Protein AF-A0A442ED95-F1 (afdb_monomer_lite)

pLDDT: mean 86.15, std 7.98, range [47.47, 93.5]

Structure (mmCIF, N/CA/C/O backbone):
data_AF-A0A442ED95-F1
#
_entry.id   AF-A0A442ED95-F1
#
loop_
_atom_site.group_PDB
_atom_site.id
_atom_site.type_symbol
_atom_site.label_atom_id
_atom_site.label_alt_id
_atom_site.label_comp_id
_atom_site.label_asym_id
_atom_site.l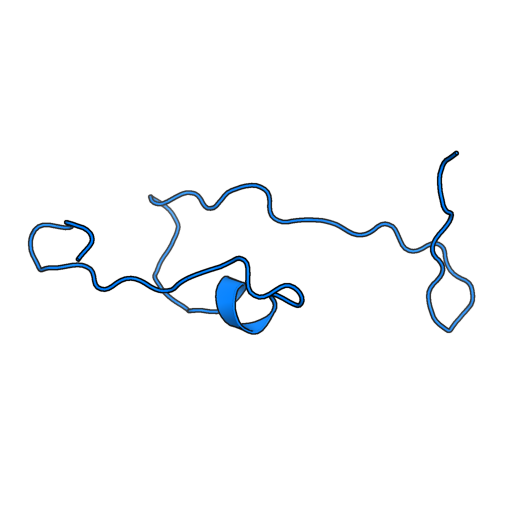abel_entity_id
_atom_site.label_seq_id
_atom_site.pdbx_PDB_ins_code
_atom_site.Cartn_x
_atom_site.Cartn_y
_atom_site.Cartn_z
_atom_site.occupancy
_atom_site.B_iso_or_equiv
_atom_site.auth_seq_id
_atom_site.auth_comp_id
_atom_site.auth_asym_id
_atom_site.auth_atom_id
_atom_site.pdbx_PDB_model_num
ATOM 1 N N . MET A 1 1 ? -23.885 4.195 12.928 1.00 47.47 1 MET A N 1
ATOM 2 C CA . MET A 1 1 ? -23.264 3.976 14.253 1.00 47.47 1 MET A CA 1
ATOM 3 C C . MET A 1 1 ? -21.757 4.101 14.084 1.00 47.47 1 MET A C 1
ATOM 5 O O . MET A 1 1 ? -21.175 3.269 13.401 1.00 47.47 1 MET A O 1
ATOM 9 N N . MET A 1 2 ? -21.147 5.179 14.582 1.00 59.06 2 MET A N 1
ATOM 10 C CA . MET A 1 2 ? -19.693 5.366 14.504 1.00 59.06 2 MET A CA 1
ATOM 11 C C . MET A 1 2 ? -19.032 4.484 15.570 1.00 59.06 2 MET A C 1
ATOM 13 O O . MET A 1 2 ? -19.407 4.543 16.738 1.00 59.06 2 MET A O 1
ATOM 17 N N . ARG A 1 3 ? -18.139 3.580 15.157 1.00 64.56 3 ARG A N 1
ATOM 18 C CA . ARG A 1 3 ? -17.346 2.770 16.088 1.00 64.56 3 ARG A CA 1
ATOM 19 C C . ARG A 1 3 ? -16.188 3.636 16.568 1.00 64.56 3 ARG A C 1
ATOM 21 O O . ARG A 1 3 ? -15.343 4.009 15.760 1.00 64.56 3 ARG A O 1
ATOM 28 N N . THR A 1 4 ? -16.162 3.963 17.854 1.00 74.38 4 THR A N 1
ATOM 29 C CA . THR A 1 4 ? -15.017 4.633 18.473 1.00 74.38 4 THR A CA 1
ATOM 30 C C . THR A 1 4 ? -13.896 3.616 18.612 1.00 74.38 4 THR A C 1
ATOM 32 O O . THR A 1 4 ? -14.058 2.617 19.313 1.00 74.38 4 THR A O 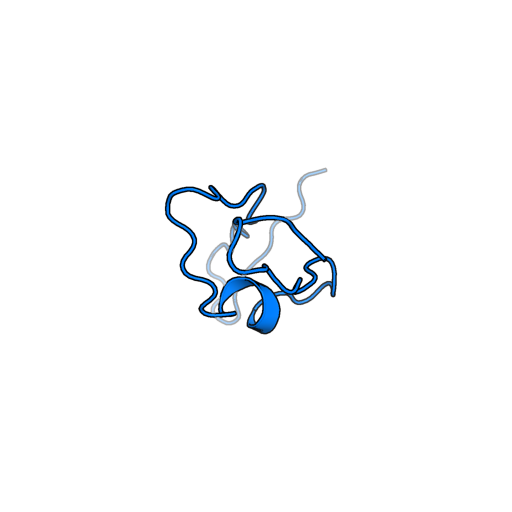1
ATOM 35 N N . PHE A 1 5 ? -12.778 3.842 17.929 1.00 83.88 5 PHE A N 1
ATOM 36 C CA . PHE A 1 5 ? -11.583 3.036 18.127 1.00 83.88 5 PHE A CA 1
ATOM 37 C C . PHE A 1 5 ? -10.647 3.739 19.115 1.00 83.88 5 PHE A C 1
ATOM 39 O O . PHE A 1 5 ? -10.543 4.966 19.116 1.00 83.88 5 PHE A O 1
ATOM 46 N N . THR A 1 6 ? -9.973 2.969 19.964 1.00 90.81 6 THR A N 1
ATOM 47 C CA . THR A 1 6 ? -9.035 3.474 20.974 1.00 90.81 6 THR A CA 1
ATOM 48 C C . THR A 1 6 ? -7.705 2.736 20.872 1.00 90.81 6 THR A C 1
ATOM 50 O O . THR A 1 6 ? -7.662 1.567 20.481 1.00 90.81 6 THR A O 1
ATOM 53 N N . THR A 1 7 ? -6.601 3.419 21.178 1.00 88.88 7 THR A N 1
ATOM 54 C CA . THR A 1 7 ? -5.288 2.773 21.280 1.00 88.88 7 THR A CA 1
ATOM 55 C C . THR A 1 7 ? -5.140 2.070 22.640 1.00 88.88 7 THR A C 1
ATOM 57 O O . THR A 1 7 ? -6.012 2.157 23.508 1.00 88.88 7 THR A O 1
ATOM 60 N N . ARG A 1 8 ? -4.024 1.355 22.845 1.00 89.25 8 ARG A N 1
ATOM 61 C CA . ARG A 1 8 ? -3.769 0.573 24.068 1.00 89.25 8 ARG A CA 1
ATOM 62 C C . ARG A 1 8 ? -3.767 1.415 25.352 1.00 89.25 8 ARG A C 1
ATOM 64 O O . ARG A 1 8 ? -4.041 0.865 26.412 1.00 89.25 8 ARG A O 1
ATOM 71 N N . ASP A 1 9 ? -3.452 2.706 25.272 1.00 93.50 9 ASP A N 1
ATOM 72 C CA . ASP A 1 9 ? -3.441 3.616 26.427 1.00 93.50 9 ASP A CA 1
ATOM 73 C C . ASP A 1 9 ? -4.799 4.303 26.685 1.00 93.50 9 ASP A C 1
ATOM 75 O O . ASP A 1 9 ? -4.925 5.085 27.624 1.00 93.50 9 ASP A O 1
ATOM 79 N N . GLY A 1 10 ? -5.822 4.005 25.873 1.00 90.44 10 GLY A N 1
ATOM 80 C CA . GLY A 1 10 ? -7.159 4.593 25.977 1.00 90.44 10 GLY A CA 1
ATOM 81 C C . GLY A 1 10 ? -7.363 5.877 25.167 1.00 90.44 10 GLY A C 1
ATOM 82 O O . GLY A 1 10 ? -8.491 6.366 25.099 1.00 90.44 10 GLY A O 1
ATOM 83 N N . SER A 1 11 ? -6.328 6.408 24.510 1.00 91.38 11 SER A N 1
ATOM 84 C CA . SER A 1 11 ? -6.464 7.544 23.589 1.00 91.38 11 SER A CA 1
ATOM 85 C C . SER A 1 11 ? -7.315 7.191 22.363 1.00 91.38 11 SER A C 1
ATOM 87 O O . SER A 1 11 ? -7.350 6.043 21.911 1.00 91.38 11 SER A O 1
ATOM 89 N N . ILE A 1 12 ? -8.018 8.184 21.809 1.00 90.94 12 ILE A N 1
ATOM 90 C CA . ILE A 1 12 ? -8.844 8.008 20.607 1.00 90.94 12 ILE A CA 1
ATOM 91 C C . ILE A 1 12 ? -7.937 7.691 19.417 1.00 90.94 12 ILE A C 1
ATOM 93 O O . ILE A 1 12 ? -7.005 8.435 19.116 1.00 90.94 12 ILE A O 1
ATOM 97 N N . TRP A 1 13 ? -8.247 6.610 18.705 1.00 87.31 13 TRP A N 1
ATOM 98 C CA . TRP A 1 13 ? -7.591 6.256 17.455 1.00 87.31 13 TRP A CA 1
ATOM 99 C C . TRP A 1 13 ? -8.513 6.561 16.277 1.00 87.31 13 TRP A C 1
ATOM 101 O O . TRP A 1 13 ? -9.577 5.960 16.129 1.00 87.31 13 TRP A O 1
ATOM 111 N N . MET A 1 14 ? -8.088 7.481 15.414 1.00 85.94 14 MET A N 1
ATOM 112 C CA . MET A 1 14 ? -8.728 7.712 14.122 1.00 85.94 14 MET A CA 1
ATOM 113 C C . MET A 1 14 ? -7.863 7.072 13.030 1.00 85.94 14 MET A C 1
ATOM 115 O O . MET A 1 14 ? -6.760 7.561 12.778 1.00 85.94 14 MET A O 1
ATOM 119 N N . PRO A 1 15 ? -8.305 5.969 12.398 1.00 81.88 15 PRO A N 1
ATOM 120 C CA . PRO A 1 15 ? -7.541 5.363 11.322 1.00 81.88 15 PRO A CA 1
ATOM 121 C C . PRO A 1 15 ? -7.534 6.273 10.093 1.00 81.88 15 PRO A C 1
ATOM 123 O O . PRO A 1 15 ? -8.587 6.648 9.578 1.00 81.88 15 PRO A O 1
ATOM 126 N N . SER A 1 16 ? -6.338 6.562 9.591 1.00 83.62 16 SER A N 1
ATOM 127 C CA . SER A 1 16 ? -6.149 7.173 8.278 1.00 83.62 16 SER A CA 1
ATOM 128 C C . SER A 1 16 ? -5.959 6.077 7.238 1.00 83.62 16 SER A C 1
ATOM 130 O O . SER A 1 16 ? -5.166 5.154 7.434 1.00 83.62 16 SER A O 1
ATOM 132 N 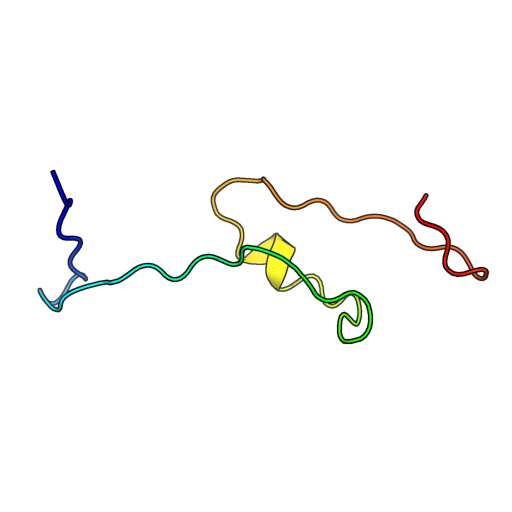N . TYR A 1 17 ? -6.676 6.184 6.124 1.00 84.56 17 TYR A N 1
ATOM 133 C CA . TYR A 1 17 ? -6.573 5.246 5.013 1.00 84.56 17 TYR A CA 1
ATOM 134 C C . TYR A 1 17 ? -5.976 5.941 3.798 1.00 84.56 17 TYR A C 1
ATOM 136 O O . TYR A 1 17 ? -6.337 7.071 3.477 1.00 84.56 17 TYR A O 1
ATOM 144 N N . LEU A 1 18 ? -5.076 5.242 3.114 1.00 85.50 18 LEU A N 1
ATOM 145 C CA . LEU A 1 18 ? -4.600 5.649 1.803 1.00 85.50 18 LEU A CA 1
ATOM 146 C C . LEU A 1 18 ? -5.700 5.330 0.782 1.00 85.50 18 LEU A C 1
ATOM 148 O O . LEU A 1 18 ? -6.038 4.163 0.596 1.00 85.50 18 LEU A O 1
ATOM 152 N N . THR A 1 19 ? -6.284 6.353 0.164 1.00 87.12 19 THR A N 1
ATOM 153 C CA . THR A 1 19 ? -7.355 6.195 -0.837 1.00 87.12 19 THR A CA 1
ATOM 154 C C . THR A 1 19 ? -6.818 6.062 -2.255 1.00 87.12 19 THR A C 1
ATOM 156 O O . THR A 1 19 ? -7.433 5.404 -3.086 1.00 87.12 19 THR A O 1
ATOM 159 N N . SER A 1 20 ? -5.679 6.694 -2.535 1.00 89.19 20 SER A N 1
ATOM 160 C CA . SER A 1 20 ? -5.030 6.715 -3.843 1.00 89.19 20 SER A CA 1
ATOM 161 C C . SER A 1 20 ? -3.536 6.991 -3.689 1.00 89.19 20 SER A C 1
ATOM 163 O O . SER A 1 20 ? -3.098 7.558 -2.686 1.00 89.19 20 SER A O 1
ATOM 165 N N . ILE A 1 21 ? -2.760 6.601 -4.698 1.00 88.44 21 ILE A N 1
ATOM 166 C CA . ILE A 1 21 ? -1.342 6.937 -4.833 1.00 88.44 21 ILE A CA 1
ATOM 167 C C . ILE A 1 21 ? -1.214 7.834 -6.057 1.00 88.44 21 ILE A C 1
ATOM 169 O O . ILE A 1 21 ? -1.733 7.499 -7.118 1.00 88.44 21 ILE A O 1
ATOM 173 N N . ASP A 1 22 ? -0.538 8.966 -5.903 1.00 90.44 22 ASP A N 1
ATOM 174 C CA . ASP A 1 22 ? -0.165 9.805 -7.037 1.00 90.44 22 ASP A CA 1
ATOM 175 C C . ASP A 1 22 ? 1.035 9.178 -7.756 1.00 90.44 22 ASP A C 1
ATOM 177 O O . ASP A 1 22 ? 2.110 9.009 -7.178 1.00 90.44 22 ASP A O 1
ATOM 181 N N . SER A 1 23 ? 0.838 8.812 -9.020 1.00 85.75 23 SER A N 1
ATOM 182 C CA . SER A 1 23 ? 1.857 8.172 -9.849 1.00 85.75 23 SER A CA 1
ATOM 183 C C . SER A 1 23 ? 3.045 9.088 -10.143 1.00 85.75 23 SER A C 1
ATOM 185 O O . SER A 1 23 ? 4.144 8.582 -10.325 1.00 85.75 23 SER A O 1
ATOM 187 N N . ASN A 1 24 ? 2.868 10.414 -10.133 1.00 89.19 24 ASN A N 1
ATOM 188 C CA . ASN A 1 24 ? 3.952 11.357 -10.433 1.00 89.19 24 ASN A CA 1
ATOM 189 C C . ASN A 1 24 ? 4.972 11.461 -9.295 1.00 89.19 24 ASN A C 1
ATOM 191 O O . ASN A 1 24 ? 6.140 11.765 -9.521 1.00 89.19 24 ASN A O 1
ATOM 195 N N . THR A 1 25 ? 4.523 11.238 -8.059 1.00 91.00 25 THR A N 1
ATOM 196 C CA . THR A 1 25 ? 5.362 11.300 -6.854 1.00 91.00 25 THR A CA 1
ATOM 197 C C . THR A 1 25 ? 5.759 9.918 -6.339 1.00 91.00 25 THR A C 1
ATOM 199 O O . THR A 1 25 ? 6.647 9.797 -5.490 1.00 91.00 25 THR A O 1
ATOM 202 N N . CYS A 1 26 ? 5.129 8.856 -6.844 1.00 90.00 26 CYS A N 1
ATOM 203 C CA . CYS A 1 26 ? 5.466 7.485 -6.502 1.00 90.00 26 CYS A CA 1
ATOM 204 C C . CYS A 1 26 ? 6.813 7.075 -7.115 1.00 90.00 26 CYS A C 1
ATOM 206 O O . CYS A 1 26 ? 7.003 7.130 -8.322 1.00 90.00 26 CYS A O 1
ATOM 208 N N . ILE A 1 27 ? 7.727 6.585 -6.276 1.00 90.62 27 ILE A N 1
ATOM 209 C CA . ILE A 1 27 ? 9.069 6.131 -6.690 1.00 90.62 27 ILE A CA 1
ATOM 210 C C . ILE A 1 27 ? 9.253 4.608 -6.602 1.00 90.62 27 ILE A C 1
ATOM 212 O O . ILE A 1 27 ? 10.377 4.118 -6.598 1.00 90.62 27 ILE A O 1
ATOM 216 N N . GLY A 1 28 ? 8.174 3.845 -6.404 1.00 88.94 28 GLY A N 1
ATOM 217 C CA . GLY A 1 28 ? 8.257 2.380 -6.320 1.00 88.94 28 GLY A CA 1
ATOM 218 C C . GLY A 1 28 ? 8.932 1.827 -5.053 1.00 88.94 28 GLY A C 1
ATOM 219 O O . GLY A 1 28 ? 9.447 0.717 -5.061 1.00 88.94 28 GLY A O 1
ATOM 220 N N . CYS A 1 29 ? 8.928 2.554 -3.927 1.00 92.56 29 CYS A N 1
ATOM 221 C CA . CYS A 1 29 ? 9.622 2.132 -2.694 1.00 92.56 29 CYS A CA 1
ATOM 222 C C . CYS A 1 29 ? 8.922 1.022 -1.875 1.00 92.56 29 CYS A C 1
ATOM 224 O O . CYS A 1 29 ? 9.383 0.674 -0.786 1.00 92.56 29 CYS A O 1
ATOM 226 N N . CYS A 1 30 ? 7.776 0.513 -2.334 1.00 90.38 30 CYS A N 1
ATOM 227 C CA . CYS A 1 30 ? 6.996 -0.571 -1.713 1.00 90.38 30 CYS A CA 1
ATOM 228 C C . CYS A 1 30 ? 6.516 -0.341 -0.261 1.00 90.38 30 CYS A C 1
ATOM 230 O O . CYS A 1 30 ? 6.008 -1.265 0.380 1.00 90.38 30 CYS A O 1
ATOM 232 N N . ARG A 1 31 ? 6.623 0.877 0.290 1.00 90.12 31 ARG A N 1
ATOM 233 C CA . ARG A 1 31 ? 6.185 1.166 1.672 1.00 90.12 31 ARG A CA 1
ATOM 234 C C . ARG A 1 31 ? 4.675 1.020 1.846 1.00 90.12 31 ARG A C 1
ATOM 236 O O . ARG A 1 31 ? 4.223 0.540 2.882 1.00 90.12 31 ARG A O 1
ATOM 243 N N . CYS A 1 32 ? 3.926 1.418 0.824 1.00 89.19 32 CYS A N 1
ATOM 244 C CA . CYS A 1 32 ? 2.478 1.292 0.764 1.00 89.19 32 CYS A CA 1
ATOM 245 C C . CYS A 1 32 ? 2.049 -0.190 0.773 1.00 89.19 32 CYS A C 1
ATOM 247 O O . CYS A 1 32 ? 1.251 -0.581 1.619 1.00 89.19 32 CYS A O 1
ATOM 249 N N . PHE A 1 33 ? 2.672 -1.036 -0.053 1.00 90.69 33 PHE A N 1
ATOM 250 C CA . PHE A 1 33 ? 2.447 -2.484 -0.066 1.00 90.69 33 PHE A CA 1
ATOM 251 C C . PHE A 1 33 ? 2.727 -3.126 1.303 1.00 90.69 33 PHE A C 1
ATOM 253 O O . PHE A 1 33 ? 1.860 -3.783 1.869 1.00 90.69 33 PHE A O 1
ATOM 260 N N . LYS A 1 34 ? 3.896 -2.854 1.901 1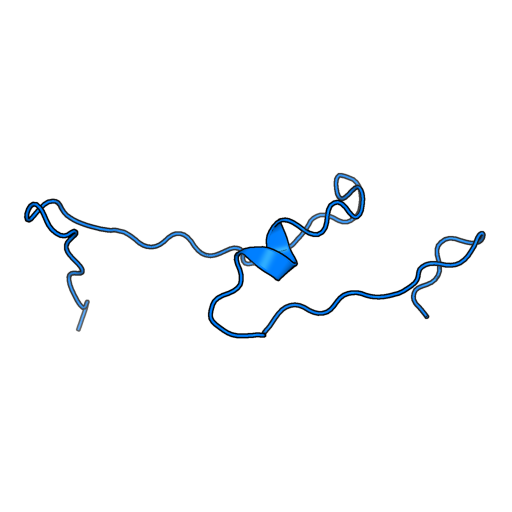.00 89.38 34 LYS A N 1
ATOM 261 C CA . LYS A 1 34 ? 4.312 -3.465 3.177 1.00 89.38 34 LYS A CA 1
ATOM 262 C C . LYS A 1 34 ? 3.391 -3.138 4.358 1.00 89.38 34 LYS A C 1
ATOM 264 O O . LYS A 1 34 ? 3.229 -3.966 5.249 1.00 89.38 34 LYS A O 1
ATOM 269 N N . VAL A 1 35 ? 2.846 -1.922 4.414 1.00 88.88 35 VAL A N 1
ATOM 270 C CA . VAL A 1 35 ? 1.973 -1.492 5.522 1.00 88.88 35 VAL A CA 1
ATOM 271 C C . VAL A 1 35 ? 0.515 -1.919 5.322 1.00 88.88 35 VAL A C 1
ATOM 273 O O . VAL A 1 35 ? -0.301 -1.786 6.234 1.00 88.88 35 VAL A O 1
ATOM 276 N N . CYS A 1 36 ? 0.162 -2.418 4.135 1.00 89.25 36 CYS A N 1
ATOM 277 C CA . CYS A 1 36 ? -1.203 -2.790 3.810 1.00 89.25 36 CYS A CA 1
ATOM 278 C C . CYS A 1 36 ? -1.639 -4.025 4.610 1.00 89.25 36 CYS A C 1
ATOM 280 O O . CYS A 1 36 ? -1.245 -5.147 4.317 1.00 89.25 36 CYS A O 1
ATOM 282 N N . SER A 1 37 ? -2.505 -3.837 5.606 1.00 85.88 37 SER A N 1
ATOM 283 C CA . SER A 1 37 ? -3.033 -4.931 6.437 1.00 85.88 37 SER A CA 1
ATOM 284 C C . SER A 1 37 ? -4.148 -5.742 5.775 1.00 85.88 37 SER A C 1
ATOM 286 O O . SER A 1 37 ? -4.648 -6.696 6.366 1.00 85.88 37 SER A O 1
ATOM 288 N N . ARG A 1 38 ? -4.586 -5.326 4.582 1.00 87.25 38 ARG A N 1
ATOM 289 C CA . ARG A 1 38 ? -5.762 -5.866 3.886 1.00 87.25 38 ARG A CA 1
ATOM 290 C C . ARG A 1 38 ? -5.438 -6.483 2.531 1.00 87.25 38 ARG A C 1
ATOM 292 O O . ARG A 1 38 ? -6.371 -6.832 1.824 1.00 87.25 38 ARG A O 1
ATOM 299 N N . ASP A 1 39 ? -4.158 -6.559 2.171 1.00 86.31 39 ASP A N 1
ATOM 300 C CA . ASP A 1 39 ? -3.696 -7.133 0.900 1.00 86.31 39 ASP A CA 1
ATOM 301 C C . ASP A 1 39 ? -4.398 -6.545 -0.347 1.00 86.31 39 ASP A C 1
ATOM 303 O O . ASP A 1 39 ? -4.628 -7.221 -1.340 1.00 86.31 39 ASP A O 1
ATOM 307 N N . VAL A 1 40 ? -4.786 -5.262 -0.284 1.00 88.06 40 VAL A N 1
ATOM 308 C CA . VAL A 1 40 ? -5.484 -4.557 -1.383 1.00 88.06 40 VAL A CA 1
ATOM 309 C C . VAL A 1 40 ? -4.541 -3.805 -2.321 1.00 88.06 40 VAL A C 1
ATOM 311 O O . VAL A 1 40 ? -4.990 -3.173 -3.272 1.00 88.06 40 VAL A O 1
ATOM 314 N N . 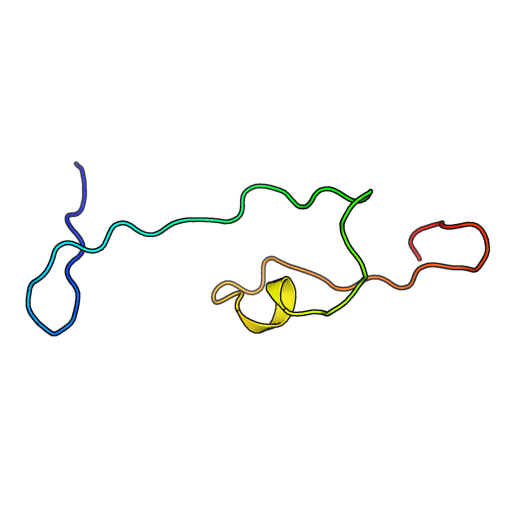MET A 1 41 ? -3.243 -3.788 -2.018 1.00 88.06 41 MET A N 1
ATOM 315 C CA . MET A 1 41 ? -2.246 -3.140 -2.864 1.00 88.06 41 MET A CA 1
ATOM 316 C C . MET A 1 41 ? -1.437 -4.198 -3.590 1.00 88.06 41 MET A C 1
ATOM 318 O O . MET A 1 41 ? -0.987 -5.154 -2.968 1.00 88.06 41 MET A O 1
ATOM 322 N N . HIS A 1 42 ? -1.199 -3.974 -4.878 1.00 85.69 42 HIS A N 1
ATOM 323 C CA . HIS A 1 42 ? -0.390 -4.848 -5.715 1.00 85.69 42 HIS A CA 1
ATOM 324 C C . HIS A 1 42 ? 0.790 -4.075 -6.295 1.00 85.69 42 HIS A C 1
ATOM 326 O O . HIS A 1 42 ? 0.706 -2.875 -6.562 1.00 85.69 42 HIS A O 1
ATOM 332 N N . LEU A 1 43 ? 1.912 -4.774 -6.435 1.00 86.69 43 LEU A N 1
ATOM 333 C CA . LEU A 1 43 ? 3.087 -4.267 -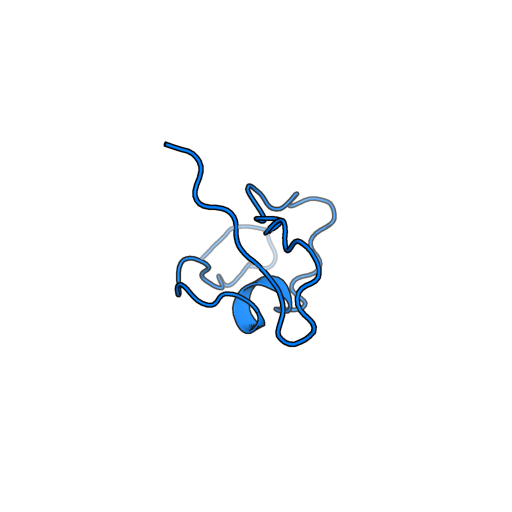7.126 1.00 86.69 43 LEU A CA 1
ATOM 334 C C . LEU A 1 43 ? 2.991 -4.673 -8.592 1.00 86.69 43 LEU A C 1
ATOM 336 O O . LEU A 1 43 ? 2.643 -5.814 -8.887 1.00 86.69 43 LEU A O 1
ATOM 340 N N . HIS A 1 44 ? 3.342 -3.749 -9.477 1.00 86.81 44 HIS A N 1
ATOM 341 C CA . HIS A 1 44 ? 3.419 -3.995 -10.909 1.00 86.81 44 HIS A CA 1
ATOM 342 C C . HIS A 1 44 ? 4.821 -3.678 -11.416 1.00 86.81 44 HIS A C 1
ATOM 344 O O . HIS A 1 44 ? 5.488 -2.780 -10.893 1.00 86.81 44 HIS A O 1
ATOM 350 N N . GLY A 1 45 ? 5.262 -4.434 -12.420 1.00 86.88 45 GLY A N 1
ATOM 351 C CA . GLY A 1 45 ? 6.441 -4.076 -13.195 1.00 86.88 45 GLY A CA 1
ATOM 352 C C . GLY A 1 45 ? 6.116 -2.891 -14.095 1.00 86.88 45 GLY A C 1
ATOM 353 O O . GLY A 1 45 ? 4.992 -2.776 -14.578 1.00 86.88 45 GLY A O 1
ATOM 354 N N . VAL A 1 46 ? 7.095 -2.018 -14.296 1.00 87.75 46 VAL A N 1
ATOM 355 C CA . VAL A 1 46 ? 7.011 -0.927 -15.267 1.00 87.75 46 VAL A CA 1
ATOM 356 C C . VAL A 1 46 ? 8.153 -1.122 -16.251 1.00 87.75 46 VAL A C 1
ATOM 358 O O . VAL A 1 46 ? 9.274 -1.407 -15.821 1.00 87.75 46 VAL A O 1
ATOM 361 N N . ASP A 1 47 ? 7.859 -1.047 -17.544 1.00 91.31 47 ASP A N 1
ATOM 362 C CA . ASP A 1 47 ? 8.876 -1.155 -18.588 1.00 91.31 47 ASP A CA 1
ATOM 363 C C . ASP A 1 47 ? 9.612 0.177 -18.830 1.00 91.31 47 ASP A C 1
ATOM 365 O O . ASP A 1 47 ? 9.323 1.206 -18.213 1.00 91.31 47 ASP A O 1
ATOM 369 N N . ASP A 1 48 ? 10.583 0.168 -19.744 1.00 90.38 48 ASP A N 1
ATOM 370 C CA . ASP A 1 48 ? 11.377 1.358 -20.078 1.00 90.38 48 ASP A CA 1
ATOM 371 C C . ASP A 1 48 ? 10.548 2.468 -20.759 1.00 90.38 48 ASP A C 1
ATOM 373 O O . ASP A 1 48 ? 11.002 3.612 -20.846 1.00 90.38 48 ASP A O 1
ATOM 377 N N . ALA A 1 49 ? 9.343 2.151 -21.247 1.00 90.44 49 ALA A N 1
ATOM 378 C CA . ALA A 1 49 ? 8.402 3.108 -21.821 1.00 90.44 49 ALA A CA 1
ATOM 379 C C . ALA A 1 49 ? 7.460 3.719 -20.766 1.00 90.44 49 ALA A C 1
ATOM 381 O O . ALA A 1 49 ? 6.764 4.689 -21.065 1.00 90.44 49 ALA A O 1
ATOM 382 N N . GLY A 1 50 ? 7.478 3.211 -19.528 1.00 84.38 50 GLY A N 1
ATOM 383 C CA . GLY A 1 50 ? 6.596 3.655 -18.452 1.00 84.38 50 GLY A CA 1
ATOM 384 C C . GLY A 1 50 ? 5.257 2.915 -18.403 1.00 84.38 50 GLY A C 1
ATOM 385 O O . GLY A 1 50 ? 4.374 3.327 -17.649 1.00 84.38 50 GLY A O 1
ATOM 386 N N . GLU A 1 51 ? 5.099 1.834 -19.167 1.00 88.00 51 GLU A N 1
ATOM 387 C CA . GLU A 1 51 ? 3.872 1.045 -19.212 1.00 88.00 51 GLU A CA 1
ATOM 388 C C . GLU A 1 51 ? 3.835 0.006 -18.089 1.00 88.00 51 GLU A C 1
ATOM 390 O O . GLU A 1 51 ? 4.846 -0.598 -17.726 1.00 88.00 51 GLU A O 1
ATOM 395 N N . ILE A 1 52 ? 2.641 -0.199 -17.530 1.00 85.75 52 ILE A N 1
ATOM 396 C CA . ILE A 1 52 ? 2.399 -1.186 -16.475 1.00 85.75 52 ILE A CA 1
ATOM 397 C C . ILE A 1 52 ? 2.249 -2.573 -17.115 1.00 85.75 52 ILE A C 1
ATOM 399 O O . ILE A 1 52 ? 1.369 -2.769 -17.954 1.00 85.75 52 ILE A O 1
ATOM 403 N N . LEU A 1 53 ? 3.088 -3.521 -16.685 1.00 81.94 53 LEU A N 1
ATOM 404 C CA . LEU A 1 53 ? 3.092 -4.926 -17.119 1.00 81.94 53 LEU A CA 1
ATOM 405 C C . LEU A 1 53 ? 2.038 -5.785 -16.401 1.00 81.94 53 LEU A C 1
ATOM 407 O O . LEU A 1 53 ? 1.798 -5.570 -15.184 1.00 81.94 53 LEU A O 1
#

Secondary structure (DSSP, 8-state):
----EE-TTS-EE---------TTT-----HHHHH-TTS------B-TTS-B-

Sequence (53 aa):
MMRTFTTRDGSIWMPSYLTSIDSNTCIGCCRCFKVCSRDVMHLHGVDDAGEIL

Foldseek 3Di:
DDDFDADPVRHTDDDDDDPDDDPVPDPQPCPNVVPDPPNPDDDFDADPVRDTD

Radius of gyration: 16.18 Å; chains: 1; bounding box: 35×18×48 Å